Protein AF-A0A6M1MRK2-F1 (afdb_monomer_lite)

pLDDT: mean 77.34, std 10.27, range [51.53, 90.69]

Sequence (111 aa):
MELIGILLGLLVAGAFCGWVTHAAWVRGRKLPAIALPVAIAAAAGWFWHLATIATGSYLAGLGEMLVALALVFGPGAGALLGILTALDRRVGLVLSGLYAASLSAFCLAEL

Foldseek 3Di:
DVVVVLLVLLQVLLQVLLQVLLVCVVVVVNPVLVVQLVVLVVVLVVLVVVLVVVPPPNPVVVVVNVSVNSSSVSSNNSSVLSVVCNVPVVRSVVSSVVVVVVSVVVVVVVD

Structure (mmCIF, N/CA/C/O backbone):
data_AF-A0A6M1MRK2-F1
#
_entry.id   AF-A0A6M1MRK2-F1
#
loop_
_atom_site.group_PDB
_atom_site.id
_atom_site.type_symbol
_atom_site.label_atom_id
_atom_site.label_alt_id
_atom_site.label_comp_id
_atom_site.label_asym_id
_atom_site.label_entity_id
_atom_site.label_seq_id
_atom_site.pdbx_PDB_ins_code
_atom_site.Cartn_x
_atom_site.Cartn_y
_atom_site.Cartn_z
_atom_site.occupancy
_atom_site.B_iso_or_equiv
_atom_site.auth_seq_id
_atom_site.auth_comp_id
_atom_site.auth_asym_id
_atom_site.auth_atom_id
_atom_site.pdbx_PDB_model_num
ATOM 1 N N . MET A 1 1 ? 3.178 -8.864 -21.611 1.00 54.31 1 MET A N 1
ATOM 2 C CA . MET A 1 1 ? 2.838 -9.897 -20.601 1.00 54.31 1 MET A CA 1
ATOM 3 C C . MET A 1 1 ? 3.462 -9.612 -19.234 1.00 54.31 1 MET A C 1
ATOM 5 O O . MET A 1 1 ? 2.776 -9.818 -18.244 1.00 54.31 1 MET A O 1
ATOM 9 N N . GLU A 1 2 ? 4.694 -9.094 -19.143 1.00 63.81 2 GLU A N 1
ATOM 10 C CA . GLU A 1 2 ? 5.342 -8.809 -17.844 1.00 63.81 2 GLU A CA 1
ATOM 11 C C . GLU A 1 2 ? 4.652 -7.701 -17.023 1.00 63.81 2 GLU A C 1
ATOM 13 O O . GLU A 1 2 ? 4.509 -7.835 -15.810 1.00 63.81 2 GLU A O 1
ATOM 18 N N . LEU A 1 3 ? 4.125 -6.660 -17.680 1.00 69.62 3 LEU A N 1
ATOM 19 C CA . LEU A 1 3 ? 3.465 -5.529 -17.011 1.00 69.62 3 LEU A CA 1
ATOM 20 C C . LEU A 1 3 ? 2.214 -5.944 -16.210 1.00 69.62 3 LEU A C 1
ATOM 22 O O . LEU A 1 3 ? 2.020 -5.515 -15.077 1.00 69.62 3 LEU A O 1
ATOM 26 N N . ILE A 1 4 ? 1.395 -6.841 -16.771 1.00 73.12 4 ILE A N 1
ATOM 27 C CA . ILE A 1 4 ? 0.175 -7.360 -16.127 1.00 73.12 4 ILE A CA 1
ATOM 28 C C . ILE A 1 4 ? 0.528 -8.154 -14.861 1.00 73.12 4 ILE A C 1
ATOM 30 O O . ILE A 1 4 ? -0.155 -8.034 -13.845 1.00 73.12 4 ILE A O 1
ATOM 34 N N . GLY A 1 5 ? 1.617 -8.932 -14.899 1.00 72.44 5 GLY A N 1
ATOM 35 C CA . GLY A 1 5 ? 2.120 -9.663 -13.734 1.00 72.44 5 GLY A CA 1
ATOM 36 C C . GLY A 1 5 ? 2.583 -8.729 -12.614 1.00 72.44 5 GLY A C 1
ATOM 37 O O . GLY A 1 5 ? 2.258 -8.961 -11.449 1.00 72.44 5 GLY A O 1
ATOM 38 N N . ILE A 1 6 ? 3.267 -7.636 -12.965 1.00 73.75 6 ILE A N 1
ATOM 39 C CA . ILE A 1 6 ? 3.690 -6.600 -12.011 1.00 73.75 6 ILE A CA 1
ATOM 40 C C . ILE A 1 6 ? 2.466 -5.914 -11.384 1.00 73.75 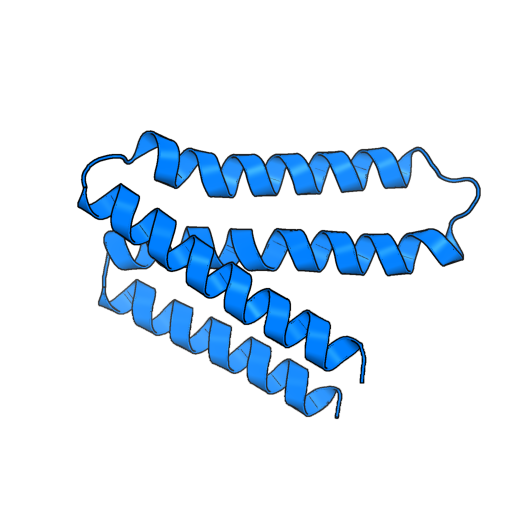6 ILE A C 1
ATOM 42 O O . ILE A 1 6 ? 2.398 -5.782 -10.163 1.00 73.75 6 ILE A O 1
ATOM 46 N N . LEU A 1 7 ? 1.463 -5.543 -12.185 1.00 73.56 7 LEU A N 1
ATOM 47 C CA . LEU A 1 7 ? 0.241 -4.882 -11.706 1.00 73.56 7 LEU A CA 1
ATOM 48 C C . LEU A 1 7 ? -0.614 -5.787 -10.801 1.00 73.56 7 LEU A C 1
ATOM 50 O O . LEU A 1 7 ? -1.109 -5.338 -9.764 1.00 73.56 7 LEU A O 1
ATOM 54 N N . LEU A 1 8 ? -0.735 -7.076 -11.129 1.00 76.94 8 LEU A N 1
ATOM 55 C CA . LEU A 1 8 ? -1.367 -8.066 -10.250 1.00 76.94 8 LEU A CA 1
ATOM 56 C C . LEU A 1 8 ? -0.582 -8.250 -8.947 1.00 76.94 8 LEU A C 1
ATOM 58 O O . LEU A 1 8 ? -1.180 -8.285 -7.871 1.00 76.94 8 LEU A O 1
ATOM 62 N N . GLY A 1 9 ? 0.749 -8.315 -9.027 1.00 76.81 9 GLY A N 1
ATOM 63 C CA . GLY A 1 9 ? 1.618 -8.376 -7.853 1.00 76.81 9 GLY A CA 1
ATOM 64 C C . GLY A 1 9 ? 1.420 -7.177 -6.923 1.00 76.81 9 GLY A C 1
ATOM 65 O O . GLY A 1 9 ? 1.312 -7.353 -5.709 1.00 76.81 9 GLY A O 1
ATOM 66 N N . LEU A 1 10 ? 1.274 -5.974 -7.486 1.00 77.62 10 LEU A N 1
ATOM 67 C CA . LEU A 1 10 ? 0.983 -4.744 -6.743 1.00 77.62 10 LEU A CA 1
ATOM 68 C C . LEU A 1 10 ? -0.368 -4.787 -6.032 1.00 77.62 10 LEU A C 1
ATOM 70 O O . LEU A 1 10 ? -0.448 -4.421 -4.859 1.00 77.62 10 LEU A O 1
ATOM 74 N N . LEU A 1 11 ? -1.412 -5.263 -6.713 1.00 78.62 11 LEU A N 1
ATOM 75 C CA . LEU A 1 11 ? -2.742 -5.427 -6.123 1.00 78.62 11 LEU A CA 1
ATOM 76 C C . LEU A 1 11 ? -2.722 -6.405 -4.951 1.00 78.62 11 LEU A C 1
ATOM 78 O O . LEU A 1 11 ? -3.255 -6.099 -3.884 1.00 78.62 11 LEU A O 1
ATOM 82 N N . VAL A 1 12 ? -2.087 -7.564 -5.133 1.00 83.81 12 VAL A N 1
ATOM 83 C CA . VAL A 1 12 ? -2.009 -8.599 -4.095 1.00 83.81 12 VAL A CA 1
ATOM 84 C C . VAL A 1 12 ? -1.188 -8.109 -2.903 1.00 83.81 12 VAL A C 1
ATOM 86 O O . VAL A 1 12 ? -1.633 -8.236 -1.760 1.00 83.81 12 VAL A O 1
ATOM 89 N N . ALA A 1 13 ? -0.026 -7.500 -3.148 1.00 82.88 13 ALA A N 1
ATOM 90 C CA . ALA A 1 13 ? 0.827 -6.970 -2.090 1.00 82.88 13 ALA A CA 1
ATOM 91 C C . ALA A 1 13 ? 0.150 -5.814 -1.335 1.00 82.88 13 ALA A C 1
ATOM 93 O O . ALA A 1 13 ? 0.164 -5.789 -0.103 1.00 82.88 13 ALA A O 1
ATOM 94 N N . GLY A 1 14 ? -0.510 -4.899 -2.051 1.00 82.50 14 GLY A N 1
ATOM 95 C CA . GLY A 1 14 ? -1.298 -3.818 -1.462 1.00 82.50 14 GLY A CA 1
ATOM 96 C C . GLY A 1 14 ? -2.453 -4.340 -0.604 1.00 82.50 14 GLY A C 1
ATOM 97 O O . GLY A 1 14 ? -2.593 -3.940 0.554 1.00 82.50 14 GLY A O 1
ATOM 98 N N . ALA A 1 15 ? -3.246 -5.283 -1.117 1.00 83.75 15 ALA A N 1
ATOM 99 C CA . ALA A 1 15 ? -4.353 -5.883 -0.371 1.00 83.75 15 ALA A CA 1
ATOM 100 C C . ALA A 1 15 ? -3.870 -6.604 0.899 1.00 83.75 15 ALA A C 1
ATOM 102 O O . ALA A 1 15 ? -4.460 -6.437 1.970 1.00 83.75 15 ALA A O 1
ATOM 103 N N . PHE A 1 16 ? -2.768 -7.354 0.803 1.00 85.94 16 PHE A N 1
ATOM 104 C CA . PHE A 1 16 ? -2.166 -8.029 1.949 1.00 85.94 16 PHE A CA 1
ATOM 105 C C . PHE A 1 16 ? -1.666 -7.030 3.000 1.00 85.94 16 PHE A C 1
ATOM 107 O O . PHE A 1 16 ? -2.012 -7.150 4.176 1.00 85.94 16 PHE A O 1
ATOM 114 N N . CYS A 1 17 ? -0.922 -5.999 2.589 1.00 86.44 17 CYS A N 1
ATOM 115 C CA . CYS A 1 17 ? -0.461 -4.945 3.493 1.00 86.44 17 CYS A CA 1
ATOM 116 C C . CYS A 1 17 ? -1.623 -4.202 4.158 1.00 86.44 17 CYS A C 1
ATOM 118 O O . CYS A 1 17 ? -1.566 -3.959 5.363 1.00 86.44 17 CYS A O 1
ATOM 120 N N . GLY A 1 18 ? -2.689 -3.900 3.415 1.00 86.00 18 GLY A N 1
ATOM 121 C CA . GLY A 1 18 ? -3.892 -3.274 3.961 1.00 86.00 18 GLY A CA 1
ATOM 122 C C . GLY A 1 18 ? -4.623 -4.154 4.968 1.00 86.00 18 GLY A C 1
ATOM 123 O O . GLY A 1 18 ? -5.041 -3.677 6.022 1.00 86.00 18 GLY A O 1
ATOM 124 N N . TRP A 1 19 ? -4.725 -5.458 4.709 1.00 86.56 19 TRP A N 1
ATOM 125 C CA . TRP A 1 19 ? -5.291 -6.398 5.675 1.00 86.56 19 TRP A CA 1
ATOM 126 C C . TRP A 1 19 ? -4.450 -6.476 6.957 1.00 86.56 19 TRP A C 1
ATOM 128 O O . TRP A 1 19 ? -5.001 -6.429 8.060 1.00 86.56 19 TRP A O 1
ATOM 138 N N . VAL A 1 20 ? -3.120 -6.528 6.831 1.00 87.19 20 VAL A N 1
ATOM 139 C CA . VAL A 1 20 ? -2.194 -6.570 7.973 1.00 87.19 20 VAL A CA 1
ATOM 140 C C . VAL A 1 20 ? -2.272 -5.291 8.807 1.00 87.19 20 VAL A C 1
ATOM 142 O O . VAL A 1 20 ? -2.381 -5.383 10.034 1.00 87.19 20 VAL A O 1
ATOM 145 N N . THR A 1 21 ? -2.257 -4.104 8.189 1.00 88.94 21 THR A N 1
ATOM 146 C CA . THR A 1 21 ? -2.363 -2.841 8.938 1.00 88.94 21 THR A CA 1
ATOM 147 C C . THR A 1 21 ? -3.733 -2.670 9.572 1.00 88.94 21 THR A C 1
ATOM 149 O O . THR A 1 21 ? -3.803 -2.262 10.732 1.00 88.94 21 THR A O 1
ATOM 152 N N . HIS A 1 22 ? -4.807 -3.052 8.879 1.00 87.38 22 HIS A N 1
ATOM 153 C CA . HIS A 1 22 ? -6.154 -3.060 9.442 1.00 87.38 22 HIS A CA 1
ATOM 154 C C . HIS A 1 22 ? -6.240 -3.977 10.672 1.00 87.38 22 HIS A C 1
ATOM 156 O O . HIS A 1 22 ? -6.664 -3.549 11.748 1.00 87.38 22 HIS A O 1
ATOM 162 N N . ALA A 1 23 ? -5.771 -5.223 10.553 1.00 87.69 23 ALA A N 1
ATOM 163 C CA . ALA A 1 23 ? -5.772 -6.185 11.651 1.00 87.69 23 ALA A CA 1
ATOM 164 C C . ALA A 1 23 ? -4.901 -5.721 12.831 1.00 87.69 23 ALA A C 1
ATOM 166 O O . ALA A 1 23 ? -5.290 -5.886 13.990 1.00 87.69 23 ALA A O 1
ATOM 167 N N . ALA A 1 24 ? -3.736 -5.125 12.562 1.00 89.12 24 ALA A N 1
ATOM 168 C CA . ALA A 1 24 ? -2.878 -4.547 13.592 1.00 89.12 24 ALA A CA 1
ATOM 169 C C . ALA A 1 24 ? -3.569 -3.378 14.312 1.00 89.12 24 ALA A C 1
ATOM 171 O O . ALA A 1 24 ? -3.534 -3.314 15.544 1.00 89.12 24 ALA A O 1
ATOM 172 N N . TRP A 1 25 ? -4.252 -2.506 13.567 1.00 90.69 25 TRP A N 1
ATOM 173 C CA . TRP A 1 25 ? -4.972 -1.358 14.111 1.00 90.69 25 TRP A CA 1
ATOM 174 C C . TRP A 1 25 ? -6.130 -1.774 15.021 1.00 90.69 25 TRP A C 1
ATOM 176 O O . TRP A 1 25 ? -6.215 -1.309 16.159 1.00 90.69 25 TRP A O 1
ATOM 186 N N . VAL A 1 26 ? -6.980 -2.699 14.559 1.00 89.94 26 VAL A N 1
ATOM 187 C CA . VAL A 1 26 ? -8.133 -3.208 15.326 1.00 89.94 26 VAL A CA 1
ATOM 188 C C . VAL A 1 26 ? -7.685 -3.941 16.597 1.00 89.94 26 VAL A C 1
ATOM 190 O O . VAL A 1 26 ? -8.349 -3.856 17.626 1.00 89.94 26 VAL A O 1
ATOM 193 N N . ARG A 1 27 ? -6.517 -4.597 16.578 1.00 90.44 27 ARG A N 1
ATOM 194 C CA . ARG A 1 27 ? -5.908 -5.242 17.760 1.00 90.44 27 ARG A CA 1
ATOM 195 C C . ARG A 1 27 ? -5.197 -4.263 18.707 1.00 90.44 27 ARG A C 1
ATOM 197 O O . ARG A 1 27 ? -4.483 -4.702 19.605 1.00 90.44 27 ARG A O 1
ATOM 204 N N . GLY A 1 28 ? -5.319 -2.951 18.490 1.00 89.56 28 GLY A N 1
ATOM 205 C CA . GLY A 1 28 ? -4.685 -1.917 19.315 1.00 89.56 28 GLY A CA 1
ATOM 206 C C . GLY A 1 28 ? -3.181 -1.734 19.073 1.00 89.56 28 GLY A C 1
ATOM 207 O O . GLY A 1 28 ? -2.556 -0.878 19.700 1.00 89.56 28 GLY A O 1
ATOM 208 N N . ARG A 1 29 ? -2.581 -2.472 18.131 1.00 90.44 29 ARG A N 1
ATOM 209 C CA . ARG A 1 29 ? -1.163 -2.356 17.758 1.00 90.44 29 ARG A CA 1
ATOM 210 C C . ARG A 1 29 ? -0.974 -1.228 16.736 1.00 90.44 29 ARG A C 1
ATOM 212 O O . ARG A 1 29 ? -0.580 -1.459 15.595 1.00 90.44 29 ARG A O 1
ATOM 219 N N . LYS A 1 30 ? -1.254 0.010 17.151 1.00 86.81 30 LYS A N 1
ATOM 220 C CA . LYS A 1 30 ? -1.194 1.202 16.279 1.00 86.81 30 LYS A CA 1
ATOM 221 C C . LYS A 1 30 ? 0.228 1.530 15.812 1.00 86.81 30 LYS A C 1
ATOM 223 O O . LYS A 1 30 ? 0.424 1.880 14.657 1.00 86.81 30 LYS A O 1
ATOM 228 N N . LEU A 1 31 ? 1.218 1.356 16.692 1.00 86.31 31 LEU A N 1
ATOM 229 C CA . LEU A 1 31 ? 2.637 1.584 16.393 1.00 86.31 31 LEU A CA 1
ATOM 230 C C . LEU A 1 31 ? 3.127 0.795 15.165 1.00 86.31 31 LEU A C 1
ATOM 232 O O . LEU A 1 31 ? 3.568 1.433 14.215 1.00 86.31 31 LEU A O 1
ATOM 236 N N . PRO A 1 32 ? 3.012 -0.548 15.106 1.00 83.75 32 PRO A N 1
ATOM 237 C CA . PRO A 1 32 ? 3.437 -1.295 13.922 1.00 83.75 32 PRO A CA 1
ATOM 238 C C . PRO A 1 32 ? 2.564 -1.017 12.691 1.00 83.75 32 PRO A C 1
ATOM 240 O O . PRO A 1 32 ? 3.073 -1.061 11.576 1.00 83.75 32 PRO A O 1
ATOM 243 N N . ALA A 1 33 ? 1.278 -0.686 12.873 1.00 84.75 33 ALA A N 1
ATOM 244 C CA . ALA A 1 33 ? 0.406 -0.311 11.760 1.00 84.75 33 ALA A CA 1
ATOM 245 C C . ALA A 1 33 ? 0.884 0.976 11.065 1.00 84.75 33 ALA A C 1
ATOM 247 O O . ALA A 1 33 ? 0.860 1.034 9.843 1.00 84.75 33 ALA A O 1
ATOM 248 N N . ILE A 1 34 ? 1.357 1.970 11.828 1.00 85.94 34 ILE A N 1
ATOM 249 C CA . ILE A 1 34 ? 1.920 3.228 11.304 1.00 85.94 34 ILE A CA 1
ATOM 250 C C . ILE A 1 34 ? 3.369 3.042 10.838 1.00 85.94 34 ILE A C 1
ATOM 252 O O . ILE A 1 34 ? 3.771 3.615 9.828 1.00 85.94 34 ILE A O 1
ATOM 256 N N . ALA A 1 35 ? 4.158 2.228 11.541 1.00 83.81 35 ALA A N 1
ATOM 257 C CA . ALA A 1 35 ? 5.557 1.996 11.194 1.00 83.81 35 ALA A CA 1
ATOM 258 C C . ALA A 1 35 ? 5.714 1.353 9.809 1.00 83.81 35 ALA A C 1
ATOM 260 O O . ALA A 1 35 ? 6.673 1.660 9.109 1.00 83.81 35 ALA A O 1
ATOM 261 N N . LEU A 1 36 ? 4.768 0.504 9.391 1.00 83.94 36 LEU A N 1
ATOM 262 C CA . LEU A 1 36 ? 4.820 -0.174 8.096 1.00 83.94 36 LEU A CA 1
ATOM 263 C C . LEU A 1 36 ? 4.816 0.796 6.891 1.00 83.94 36 LEU A C 1
ATOM 265 O O . LEU A 1 36 ? 5.781 0.764 6.130 1.00 83.94 36 LEU A O 1
ATOM 269 N N . PRO A 1 37 ? 3.817 1.683 6.694 1.00 82.19 37 PRO A N 1
ATOM 270 C CA . PRO A 1 37 ? 3.836 2.635 5.582 1.00 82.19 37 PRO A CA 1
ATOM 271 C C . PRO A 1 37 ? 4.999 3.632 5.676 1.00 82.19 37 PRO A C 1
ATOM 273 O O . PRO A 1 37 ? 5.544 4.021 4.646 1.00 82.19 37 PRO A O 1
ATOM 276 N N . VAL A 1 38 ? 5.428 4.006 6.888 1.00 84.44 38 VAL A N 1
ATOM 277 C CA . VAL A 1 38 ? 6.595 4.884 7.083 1.00 84.44 38 VAL A CA 1
ATOM 278 C C . VAL A 1 38 ? 7.887 4.200 6.630 1.00 84.44 38 VAL A C 1
ATOM 280 O O . VAL A 1 38 ? 8.675 4.807 5.910 1.00 84.44 38 VAL A O 1
ATOM 283 N N . ALA A 1 39 ? 8.094 2.932 6.994 1.00 83.44 39 ALA A N 1
ATOM 284 C CA . ALA A 1 39 ? 9.256 2.158 6.566 1.00 83.44 39 ALA A CA 1
ATOM 285 C C . ALA A 1 39 ? 9.276 1.964 5.043 1.00 83.44 39 ALA A C 1
ATOM 287 O O . ALA A 1 39 ? 10.327 2.098 4.422 1.00 83.44 39 ALA A O 1
ATOM 288 N N . ILE A 1 40 ? 8.110 1.715 4.440 1.00 83.62 40 ILE A N 1
ATOM 289 C CA . ILE A 1 40 ? 7.949 1.607 2.985 1.00 83.62 40 ILE A CA 1
ATOM 290 C C . ILE A 1 40 ? 8.319 2.934 2.301 1.00 83.62 40 ILE A C 1
ATOM 292 O O . ILE A 1 40 ? 9.112 2.935 1.362 1.00 83.62 40 ILE A O 1
ATOM 296 N N . ALA A 1 41 ? 7.820 4.072 2.793 1.00 80.00 41 ALA A N 1
ATOM 297 C CA . ALA A 1 41 ? 8.149 5.389 2.242 1.00 80.00 41 ALA A CA 1
ATOM 298 C C . ALA A 1 41 ? 9.640 5.742 2.399 1.00 80.00 41 ALA A C 1
ATOM 300 O O . ALA A 1 41 ? 10.255 6.268 1.471 1.00 80.00 41 ALA A O 1
ATOM 301 N N . ALA A 1 42 ? 10.241 5.414 3.547 1.00 82.00 42 ALA A N 1
ATOM 302 C CA . ALA A 1 42 ? 11.668 5.611 3.786 1.00 82.00 42 ALA A CA 1
ATOM 303 C C . ALA A 1 42 ? 12.527 4.742 2.853 1.00 82.00 42 ALA A C 1
ATOM 305 O O . ALA A 1 42 ? 13.493 5.239 2.276 1.00 82.00 42 ALA A O 1
ATOM 306 N N . ALA A 1 43 ? 12.148 3.476 2.649 1.00 80.19 43 ALA A N 1
ATOM 307 C CA . ALA A 1 43 ? 12.809 2.590 1.696 1.00 80.19 43 ALA A CA 1
ATOM 308 C C . ALA A 1 43 ? 12.694 3.126 0.260 1.00 80.19 43 ALA A C 1
ATOM 310 O O . ALA A 1 43 ? 13.696 3.146 -0.450 1.00 80.19 43 ALA A O 1
ATOM 311 N N . ALA A 1 44 ? 11.520 3.634 -0.140 1.00 76.88 44 ALA A N 1
ATOM 312 C CA . ALA A 1 44 ? 11.319 4.271 -1.445 1.00 76.88 44 ALA A CA 1
ATOM 313 C C . ALA A 1 44 ? 12.267 5.463 -1.647 1.00 76.88 44 ALA A C 1
ATOM 315 O O . ALA A 1 44 ? 12.944 5.559 -2.670 1.00 76.88 44 ALA A O 1
ATOM 316 N N . GLY A 1 45 ? 12.332 6.360 -0.656 1.00 75.00 45 GLY A N 1
ATOM 317 C CA . GLY A 1 45 ? 13.185 7.547 -0.698 1.00 75.00 45 GLY A CA 1
ATOM 318 C C . GLY A 1 45 ? 14.674 7.204 -0.711 1.00 75.00 45 GLY A C 1
ATOM 319 O O . GLY A 1 45 ? 15.439 7.815 -1.454 1.00 75.00 45 GLY A O 1
ATOM 320 N N . TRP A 1 46 ? 15.080 6.189 0.054 1.00 76.88 46 TRP A N 1
ATOM 321 C CA . TRP A 1 46 ? 16.453 5.687 0.052 1.00 76.88 46 TRP A CA 1
ATOM 322 C C . TRP A 1 46 ? 16.835 5.081 -1.302 1.00 76.88 46 TRP A C 1
ATOM 324 O O . TRP A 1 46 ? 17.889 5.411 -1.841 1.00 76.88 46 TRP A O 1
ATOM 334 N N . PHE A 1 47 ? 15.961 4.261 -1.892 1.00 74.31 47 PHE A N 1
ATOM 335 C CA . PHE A 1 47 ? 16.160 3.715 -3.237 1.00 74.31 47 PHE A CA 1
ATOM 336 C C . PHE A 1 47 ? 16.275 4.819 -4.288 1.00 74.31 47 PHE A C 1
ATOM 338 O O . PHE A 1 47 ? 17.195 4.786 -5.104 1.00 74.31 47 PHE A O 1
ATOM 345 N N . TRP A 1 48 ? 15.391 5.819 -4.237 1.00 71.06 48 TRP A N 1
ATOM 346 C CA . TRP A 1 48 ? 15.456 6.980 -5.124 1.00 71.06 48 TRP A CA 1
ATOM 347 C C . TRP A 1 48 ? 16.793 7.717 -4.983 1.00 71.06 48 TRP A C 1
ATOM 349 O O . TRP A 1 48 ? 17.453 8.006 -5.978 1.00 71.06 48 TRP A O 1
ATOM 359 N N . HIS A 1 49 ? 17.234 7.970 -3.750 1.00 75.31 49 HIS A N 1
ATOM 360 C CA . HIS A 1 49 ? 18.503 8.639 -3.479 1.00 75.31 49 HIS A CA 1
ATOM 361 C C . HIS A 1 49 ? 19.709 7.847 -4.006 1.00 75.31 49 HIS A C 1
ATOM 363 O O . HIS A 1 49 ? 20.543 8.403 -4.725 1.00 75.31 49 HIS A O 1
ATOM 369 N N . LEU A 1 50 ? 19.777 6.543 -3.724 1.00 71.25 50 LEU A N 1
ATOM 370 C CA . LEU A 1 50 ? 20.834 5.674 -4.245 1.00 71.25 50 LEU A CA 1
ATOM 371 C C . LEU A 1 50 ? 20.863 5.664 -5.775 1.00 71.25 50 LEU A C 1
ATOM 373 O O . LEU A 1 50 ? 21.937 5.743 -6.372 1.00 71.25 50 LEU A O 1
ATOM 377 N N . ALA A 1 51 ? 19.693 5.627 -6.411 1.00 67.44 51 ALA A N 1
ATOM 378 C CA . ALA A 1 51 ? 19.602 5.651 -7.860 1.00 67.44 51 ALA A CA 1
ATOM 379 C C . ALA A 1 51 ? 20.072 6.988 -8.459 1.00 67.44 51 ALA A C 1
ATOM 381 O O . ALA A 1 51 ? 20.757 6.987 -9.480 1.00 67.44 51 ALA A O 1
ATOM 382 N N . THR A 1 52 ? 19.801 8.122 -7.797 1.00 67.31 52 THR A N 1
ATOM 383 C CA . THR A 1 52 ? 20.319 9.433 -8.238 1.00 67.31 52 THR A CA 1
ATOM 384 C C . THR A 1 52 ? 21.845 9.551 -8.145 1.00 67.31 52 THR A C 1
ATOM 386 O O . THR A 1 52 ? 22.465 10.219 -8.973 1.00 67.31 52 THR A O 1
ATOM 389 N N . ILE A 1 53 ? 22.469 8.879 -7.172 1.00 70.25 53 ILE A N 1
ATOM 390 C CA . ILE A 1 53 ? 23.931 8.872 -6.996 1.00 70.25 53 ILE A CA 1
ATOM 391 C C . ILE A 1 53 ? 24.619 7.960 -8.024 1.00 70.25 53 ILE A C 1
ATOM 393 O O . ILE A 1 53 ? 25.734 8.248 -8.454 1.00 70.25 53 ILE A O 1
ATOM 397 N N . ALA A 1 54 ? 23.967 6.882 -8.465 1.00 64.62 54 ALA A N 1
ATOM 398 C CA . ALA A 1 54 ? 24.515 5.904 -9.411 1.00 64.62 54 ALA A CA 1
ATOM 399 C C . ALA A 1 54 ? 24.537 6.386 -10.886 1.00 64.62 54 ALA A C 1
ATOM 401 O O . ALA A 1 54 ? 24.438 5.585 -11.815 1.00 64.62 54 ALA A O 1
ATOM 402 N N . THR A 1 55 ? 24.695 7.692 -11.125 1.00 54.59 55 THR A N 1
ATOM 403 C CA . THR A 1 55 ? 24.383 8.433 -12.365 1.00 54.59 55 THR A CA 1
ATOM 404 C C . THR A 1 55 ? 25.130 8.051 -13.654 1.00 54.59 55 THR A C 1
ATOM 406 O O . THR A 1 55 ? 24.895 8.647 -14.702 1.00 54.59 55 THR A O 1
ATOM 409 N N . GLY A 1 56 ? 25.989 7.031 -13.627 1.00 55.66 56 GLY A N 1
ATOM 410 C CA . GLY A 1 56 ? 26.818 6.613 -14.762 1.00 55.66 56 GLY A CA 1
ATOM 411 C C . GLY A 1 56 ? 26.173 5.653 -15.778 1.00 55.66 56 GLY A C 1
ATOM 412 O O . GLY A 1 56 ? 26.673 5.572 -16.896 1.00 55.66 56 GLY A O 1
ATOM 413 N N . SER A 1 57 ? 25.085 4.933 -15.454 1.00 53.78 57 SER A N 1
ATOM 414 C CA . SER A 1 57 ? 24.504 3.860 -16.310 1.00 53.78 57 SER A CA 1
ATOM 415 C C . SER A 1 57 ? 23.005 4.039 -16.645 1.00 53.78 57 SER A C 1
ATOM 417 O O . SER A 1 57 ? 22.233 3.086 -16.762 1.00 53.78 57 SER A O 1
ATOM 419 N N . TYR A 1 58 ? 22.577 5.291 -16.797 1.00 52.88 58 TYR A N 1
ATOM 420 C CA . TYR A 1 58 ? 21.226 5.761 -16.468 1.00 52.88 58 TYR A CA 1
ATOM 421 C C . TYR A 1 58 ? 20.013 5.180 -17.224 1.00 52.88 58 TYR A C 1
ATOM 423 O O . TYR A 1 58 ? 18.921 5.177 -16.664 1.00 52.88 58 TYR A O 1
ATOM 431 N N . LEU A 1 59 ? 20.133 4.670 -18.453 1.00 51.53 59 LEU A N 1
ATOM 432 C CA . LEU A 1 59 ? 18.941 4.248 -19.216 1.00 51.53 59 LEU A CA 1
ATOM 433 C C . LEU A 1 59 ? 18.438 2.837 -18.875 1.00 51.53 59 LEU A C 1
ATOM 435 O O . LEU A 1 59 ? 17.235 2.603 -18.928 1.00 51.53 59 LEU A O 1
ATOM 439 N N . ALA A 1 60 ? 19.323 1.919 -18.477 1.00 52.25 60 ALA A N 1
ATOM 440 C CA . ALA A 1 60 ? 18.917 0.572 -18.062 1.00 52.25 60 ALA A CA 1
ATOM 441 C C . ALA A 1 60 ? 18.372 0.560 -16.620 1.00 52.25 60 ALA A C 1
ATOM 443 O O . ALA A 1 60 ? 17.380 -0.104 -16.336 1.00 52.25 60 ALA A O 1
ATOM 444 N N . GLY A 1 61 ? 18.959 1.369 -15.728 1.00 56.62 61 GLY A N 1
ATOM 445 C CA . GLY A 1 61 ? 18.542 1.449 -14.324 1.00 56.62 61 GLY A CA 1
ATOM 446 C C . GLY A 1 61 ? 17.239 2.219 -14.087 1.00 56.62 61 GLY A C 1
ATOM 447 O O . GLY A 1 61 ? 16.535 1.928 -13.127 1.00 56.62 61 GLY A O 1
ATOM 448 N N . LEU A 1 62 ? 16.871 3.169 -14.959 1.00 59.47 62 LEU A N 1
ATOM 449 C CA . LEU A 1 62 ? 15.641 3.965 -14.810 1.00 59.47 62 LEU A CA 1
ATOM 450 C C . LEU A 1 62 ? 14.363 3.115 -14.901 1.00 59.47 62 LEU A C 1
ATOM 452 O O . LEU A 1 62 ? 13.423 3.346 -14.142 1.00 59.47 62 LEU A O 1
ATOM 456 N N . GLY A 1 63 ? 14.333 2.120 -15.792 1.00 60.38 63 GLY A N 1
ATOM 457 C CA . GLY A 1 63 ? 13.198 1.199 -15.915 1.00 60.38 63 GLY A CA 1
ATOM 458 C C . GLY A 1 63 ? 13.031 0.323 -14.672 1.00 60.38 63 GLY A C 1
ATOM 459 O O . GLY A 1 63 ? 11.944 0.250 -14.101 1.00 60.38 63 GLY A O 1
ATOM 460 N N . GLU A 1 64 ? 14.125 -0.267 -14.190 1.00 63.34 64 GLU A N 1
ATOM 461 C CA . GLU A 1 64 ? 14.140 -1.081 -12.967 1.00 63.34 64 GLU A CA 1
ATOM 462 C C . GLU A 1 64 ? 13.789 -0.256 -11.723 1.00 63.34 64 GLU A C 1
ATOM 464 O O . GLU A 1 64 ? 13.076 -0.723 -10.836 1.00 63.34 64 GLU A O 1
ATOM 469 N N . MET A 1 65 ? 14.224 1.001 -11.683 1.00 64.44 65 MET A N 1
ATOM 470 C CA . MET A 1 65 ? 13.936 1.941 -10.607 1.00 64.44 65 MET A CA 1
ATOM 471 C C . MET A 1 65 ? 12.458 2.348 -10.569 1.00 64.44 65 MET A C 1
ATOM 473 O O . MET A 1 65 ? 11.893 2.450 -9.482 1.00 64.44 65 MET A O 1
ATOM 477 N N . LEU A 1 66 ? 11.804 2.534 -11.721 1.00 64.88 66 LEU A N 1
ATOM 478 C CA . LEU A 1 66 ? 10.359 2.783 -11.786 1.00 64.88 66 LEU A CA 1
ATOM 479 C C . LEU A 1 66 ? 9.548 1.555 -11.361 1.00 64.88 66 LEU A C 1
ATOM 481 O O . LEU A 1 66 ? 8.565 1.702 -10.634 1.00 64.88 66 LEU A O 1
ATOM 485 N N . VAL A 1 67 ? 9.982 0.351 -11.743 1.00 66.31 67 VAL A N 1
ATOM 486 C CA . VAL A 1 67 ? 9.364 -0.906 -11.289 1.00 66.31 67 VAL A CA 1
ATOM 487 C C . VAL A 1 67 ? 9.553 -1.090 -9.782 1.00 66.31 67 VAL A C 1
ATOM 489 O O . VAL A 1 67 ? 8.594 -1.417 -9.085 1.00 66.31 67 VAL A O 1
ATOM 492 N N . ALA A 1 68 ? 10.746 -0.816 -9.250 1.00 65.00 68 ALA A N 1
ATOM 493 C CA . ALA A 1 68 ? 11.023 -0.864 -7.817 1.00 65.00 68 ALA A CA 1
ATOM 494 C C . ALA A 1 68 ? 10.202 0.178 -7.044 1.00 65.00 68 ALA A C 1
ATOM 496 O O . ALA A 1 68 ? 9.601 -0.156 -6.026 1.00 65.00 68 ALA A O 1
ATOM 497 N N . LEU A 1 69 ? 10.099 1.416 -7.543 1.00 65.62 69 LEU A N 1
ATOM 498 C CA . LEU A 1 69 ? 9.224 2.428 -6.950 1.00 65.62 69 LEU A CA 1
ATOM 499 C C . LEU A 1 69 ? 7.772 1.955 -6.955 1.00 65.62 69 LEU A C 1
ATOM 501 O O . LEU A 1 69 ? 7.121 2.000 -5.914 1.00 65.62 69 LEU A O 1
ATOM 505 N N . ALA A 1 70 ? 7.268 1.466 -8.089 1.00 67.12 70 ALA A N 1
ATOM 506 C CA . ALA A 1 70 ? 5.906 0.957 -8.189 1.00 67.12 70 ALA A CA 1
ATOM 507 C C . ALA A 1 70 ? 5.662 -0.158 -7.158 1.00 67.12 70 ALA A C 1
ATOM 509 O O . ALA A 1 70 ? 4.702 -0.071 -6.388 1.00 67.12 70 ALA A O 1
ATOM 510 N N . LEU A 1 71 ? 6.576 -1.134 -7.071 1.00 65.31 71 LEU A N 1
ATOM 511 C CA . LEU A 1 71 ? 6.566 -2.241 -6.100 1.00 65.31 71 LEU A CA 1
ATOM 512 C C . LEU A 1 71 ? 6.604 -1.787 -4.642 1.00 65.31 71 LEU A C 1
ATOM 514 O O . LEU A 1 71 ? 6.128 -2.520 -3.780 1.00 65.31 71 LEU A O 1
ATOM 518 N N . VAL A 1 72 ? 7.115 -0.593 -4.357 1.00 69.94 72 VAL A N 1
ATOM 519 C CA . VAL A 1 72 ? 7.125 -0.004 -3.014 1.00 69.94 72 VAL A CA 1
ATOM 520 C C . VAL A 1 72 ? 5.846 0.808 -2.755 1.00 69.94 72 VAL A C 1
ATOM 522 O O . VAL A 1 72 ? 5.267 0.731 -1.669 1.00 69.94 72 VAL A O 1
ATOM 525 N N . PHE A 1 73 ? 5.327 1.522 -3.756 1.00 70.56 73 PHE A N 1
ATOM 526 C CA . PHE A 1 73 ? 4.107 2.323 -3.621 1.00 70.56 73 PHE A CA 1
ATOM 527 C C . PHE A 1 73 ? 2.827 1.484 -3.513 1.00 70.56 73 PHE A C 1
ATOM 529 O O . PHE A 1 73 ? 1.918 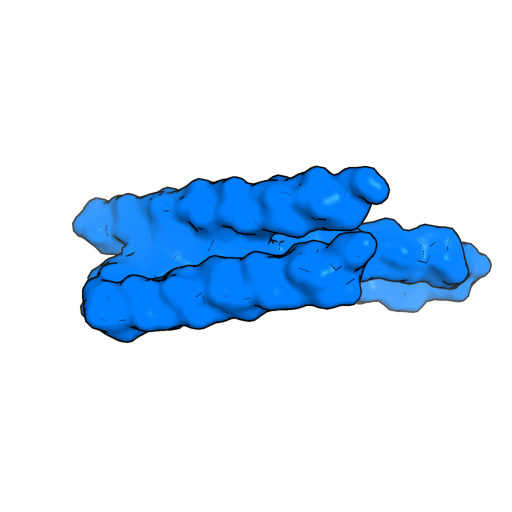1.885 -2.786 1.00 70.56 73 PHE A O 1
ATOM 536 N N . GLY A 1 74 ? 2.747 0.313 -4.156 1.00 76.12 74 GLY A N 1
ATOM 537 C CA . GLY A 1 74 ? 1.592 -0.593 -4.028 1.00 76.12 74 GLY A CA 1
ATOM 538 C C . GLY A 1 74 ? 1.323 -1.046 -2.580 1.00 76.12 74 GLY A C 1
ATOM 539 O O . GLY A 1 74 ? 0.253 -0.763 -2.034 1.00 76.12 74 GLY A O 1
ATOM 540 N N . PRO A 1 75 ? 2.302 -1.679 -1.908 1.00 78.81 75 PRO A N 1
ATOM 541 C CA . PRO A 1 75 ? 2.227 -2.051 -0.494 1.00 78.81 75 PRO A CA 1
ATOM 542 C C . PRO A 1 75 ? 1.956 -0.862 0.432 1.00 78.81 75 PRO A C 1
ATOM 544 O O . PRO A 1 75 ? 1.172 -0.981 1.374 1.00 78.81 75 PRO A O 1
ATOM 547 N N . GLY A 1 76 ? 2.576 0.293 0.159 1.00 81.88 76 GLY A N 1
ATOM 548 C CA . GLY A 1 76 ? 2.396 1.515 0.948 1.00 81.88 76 GLY A CA 1
ATOM 549 C C . GLY A 1 76 ? 0.977 2.079 0.861 1.00 81.88 76 GLY A C 1
ATOM 550 O O . GLY A 1 76 ? 0.368 2.384 1.889 1.00 81.88 76 GLY A O 1
ATOM 551 N N . ALA A 1 77 ? 0.420 2.155 -0.350 1.00 82.19 77 ALA A N 1
ATOM 552 C CA . ALA A 1 77 ? -0.964 2.560 -0.577 1.00 82.19 77 ALA A CA 1
ATOM 553 C C . ALA A 1 77 ? -1.941 1.585 0.095 1.00 82.19 77 ALA A C 1
ATOM 555 O O . ALA A 1 77 ? -2.853 2.008 0.806 1.00 82.19 77 ALA A O 1
ATOM 556 N N . GLY A 1 78 ? -1.698 0.281 -0.045 1.00 84.19 78 GLY A N 1
ATOM 557 C CA . GLY A 1 78 ? -2.461 -0.759 0.638 1.00 84.19 78 GLY A CA 1
ATOM 558 C C . GLY A 1 78 ? -2.454 -0.610 2.160 1.00 84.19 78 GLY A C 1
ATOM 559 O O . GLY A 1 78 ? -3.512 -0.580 2.789 1.00 84.19 78 GLY A O 1
ATOM 560 N N . ALA A 1 79 ? -1.273 -0.431 2.754 1.00 84.56 79 ALA A N 1
ATOM 561 C CA . ALA A 1 79 ? -1.099 -0.221 4.189 1.00 84.56 79 ALA A CA 1
ATOM 562 C C . ALA A 1 79 ? -1.884 1.000 4.706 1.00 84.56 79 ALA A C 1
ATOM 564 O O . ALA A 1 79 ? -2.552 0.903 5.742 1.00 84.56 79 ALA A O 1
ATOM 565 N N . LEU A 1 80 ? -1.851 2.119 3.973 1.00 85.88 80 LEU A N 1
ATOM 566 C CA . LEU A 1 80 ? -2.621 3.327 4.285 1.00 85.88 80 LEU A CA 1
ATOM 567 C C . LEU A 1 80 ? -4.129 3.085 4.200 1.00 85.88 80 LEU A C 1
ATOM 569 O O . LEU A 1 80 ? -4.855 3.457 5.120 1.00 85.88 80 LEU A O 1
ATOM 573 N N . LEU A 1 81 ? -4.602 2.411 3.150 1.00 87.31 81 LEU A N 1
ATOM 574 C CA . LEU A 1 81 ? -6.013 2.047 3.012 1.00 87.31 81 LEU A CA 1
ATOM 575 C C . LEU A 1 81 ? -6.482 1.170 4.178 1.00 87.31 81 LEU A C 1
ATOM 577 O O . LEU A 1 81 ? -7.565 1.397 4.715 1.00 87.31 81 LEU A O 1
ATOM 581 N N . GLY A 1 82 ? -5.653 0.231 4.638 1.00 82.94 82 GLY A N 1
ATOM 582 C CA . GLY A 1 82 ? -5.943 -0.592 5.814 1.00 82.94 82 GLY A CA 1
ATOM 583 C C . GLY A 1 82 ? -6.147 0.220 7.097 1.00 82.94 82 GLY A C 1
ATOM 584 O O . GLY A 1 82 ? -7.103 -0.025 7.841 1.00 82.94 82 GLY A O 1
ATOM 585 N N . ILE A 1 83 ? -5.304 1.236 7.321 1.00 86.44 83 ILE A N 1
ATOM 586 C CA . ILE A 1 83 ? -5.440 2.184 8.440 1.00 86.44 83 ILE A CA 1
ATOM 587 C C . ILE A 1 83 ? -6.717 3.013 8.289 1.00 86.44 83 ILE A C 1
ATOM 589 O O . ILE A 1 83 ? -7.505 3.100 9.229 1.00 86.44 83 ILE A O 1
ATOM 593 N N . LEU A 1 84 ? -6.948 3.594 7.110 1.00 87.44 84 LEU A N 1
ATOM 594 C CA . LEU A 1 84 ? -8.123 4.427 6.842 1.00 87.44 84 LEU A CA 1
ATOM 595 C C . LEU A 1 84 ? -9.420 3.637 7.032 1.00 87.44 84 LEU A C 1
ATOM 597 O O . LEU A 1 84 ? -10.347 4.131 7.662 1.00 87.44 84 LEU A O 1
ATOM 601 N N . THR A 1 85 ? -9.452 2.378 6.595 1.00 88.44 85 THR A N 1
ATOM 602 C CA . THR A 1 85 ? -10.595 1.474 6.806 1.00 88.44 85 THR A CA 1
ATOM 603 C C . THR A 1 85 ? -10.792 1.116 8.277 1.00 88.44 85 THR A C 1
ATOM 605 O O . THR A 1 85 ? -11.917 0.860 8.703 1.00 88.44 85 THR A O 1
ATOM 608 N N . ALA A 1 86 ? -9.717 1.089 9.068 1.00 85.25 86 ALA A N 1
ATOM 609 C CA . ALA A 1 86 ? -9.803 0.871 10.509 1.00 85.25 86 ALA A CA 1
ATOM 610 C C . ALA A 1 86 ? -10.250 2.126 11.287 1.00 85.25 86 ALA A C 1
ATOM 612 O O . ALA A 1 86 ? -10.777 1.991 12.391 1.00 85.25 86 ALA A O 1
ATOM 613 N N . LEU A 1 87 ? -10.043 3.325 10.731 1.00 87.75 87 LEU A N 1
ATOM 614 C CA . LEU A 1 87 ? -10.509 4.601 11.283 1.00 87.75 87 LEU A CA 1
ATOM 615 C C . LEU A 1 87 ? -11.979 4.866 10.941 1.00 87.75 87 LEU A C 1
ATOM 617 O O . LEU A 1 87 ? -12.784 5.126 11.831 1.00 87.75 87 LEU A O 1
ATOM 621 N N . ASP A 1 88 ? -12.320 4.776 9.657 1.00 90.44 88 ASP A N 1
ATOM 622 C CA . ASP A 1 88 ? -13.675 4.923 9.140 1.00 90.44 88 ASP A CA 1
ATOM 623 C C . ASP A 1 88 ? -13.906 3.894 8.030 1.00 90.44 88 ASP A C 1
ATOM 625 O O . ASP A 1 88 ? -13.331 3.949 6.938 1.00 90.44 88 ASP A O 1
ATOM 629 N N . ARG A 1 89 ? -14.798 2.944 8.312 1.00 85.62 89 ARG A N 1
ATOM 630 C CA . ARG A 1 89 ? -15.101 1.841 7.400 1.00 85.62 89 ARG A CA 1
ATOM 631 C C . ARG A 1 89 ? -15.680 2.321 6.067 1.00 85.62 89 ARG A C 1
ATOM 633 O O . ARG A 1 89 ? -15.416 1.689 5.048 1.00 85.62 89 ARG A O 1
ATOM 640 N N . ARG A 1 90 ? -16.472 3.399 6.050 1.00 86.81 90 ARG A N 1
ATOM 641 C CA . ARG A 1 90 ? -17.087 3.919 4.818 1.00 86.81 90 ARG A CA 1
ATOM 642 C C . ARG A 1 90 ? -16.034 4.587 3.948 1.00 86.81 90 ARG A C 1
ATOM 644 O O . ARG A 1 90 ? -15.936 4.261 2.768 1.00 86.81 90 ARG A O 1
ATOM 651 N N . VAL A 1 91 ? -15.223 5.463 4.539 1.00 84.69 91 VAL A N 1
ATOM 652 C CA . VAL A 1 91 ? -14.152 6.169 3.819 1.00 84.69 91 VAL A CA 1
ATOM 653 C C . VAL A 1 91 ? -13.117 5.178 3.291 1.00 84.69 91 VAL A C 1
ATOM 655 O O . VAL A 1 91 ? -12.761 5.238 2.116 1.00 84.69 91 VAL A O 1
ATOM 658 N N . GLY A 1 92 ? -12.692 4.217 4.116 1.00 80.38 92 GLY A N 1
ATOM 659 C CA . GLY A 1 92 ? -11.735 3.193 3.703 1.00 80.38 92 GLY A CA 1
ATOM 660 C C . GLY A 1 92 ? -12.223 2.346 2.531 1.00 80.38 92 GLY A C 1
ATOM 661 O O . GLY A 1 92 ? -11.497 2.196 1.556 1.00 80.38 92 GLY A O 1
ATOM 662 N N . LEU A 1 93 ? -13.475 1.870 2.564 1.00 81.19 93 LEU A N 1
ATOM 663 C CA . LEU A 1 93 ? -14.046 1.085 1.462 1.00 81.19 93 LEU A CA 1
ATOM 664 C C . LEU A 1 93 ? -14.166 1.887 0.161 1.00 81.19 93 LEU A C 1
ATOM 666 O O . LEU A 1 93 ? -13.857 1.352 -0.903 1.00 81.19 93 LEU A O 1
ATOM 670 N N . VAL A 1 94 ? -14.580 3.157 0.234 1.00 88.25 94 VAL A N 1
ATOM 671 C CA . VAL A 1 94 ? -14.653 4.034 -0.947 1.00 88.25 94 VAL A CA 1
ATOM 672 C C . VAL A 1 94 ? -13.263 4.227 -1.553 1.00 88.25 94 VAL A C 1
ATOM 674 O O . VAL A 1 94 ? -13.095 4.062 -2.759 1.00 88.25 94 VAL A O 1
ATOM 677 N N . LEU A 1 95 ? -12.253 4.511 -0.729 1.00 84.00 95 LEU A N 1
ATOM 678 C CA . LEU A 1 95 ? -10.881 4.708 -1.199 1.00 84.00 95 LEU A CA 1
ATOM 679 C C . LEU A 1 95 ? -10.249 3.413 -1.725 1.00 84.00 95 LEU A C 1
ATOM 681 O O . LEU A 1 95 ? -9.554 3.451 -2.737 1.00 84.00 95 LEU A O 1
ATOM 685 N N . SER A 1 96 ? -10.522 2.263 -1.104 1.00 80.75 96 SER A N 1
ATOM 686 C CA . SER A 1 96 ? -10.092 0.956 -1.615 1.00 80.75 96 SER A CA 1
ATOM 687 C C . SER A 1 96 ? -10.755 0.619 -2.949 1.00 80.75 96 SER A C 1
ATOM 689 O O . SER A 1 96 ? -10.087 0.103 -3.843 1.00 80.75 96 SER A O 1
ATOM 691 N N . GLY A 1 97 ? -12.041 0.944 -3.107 1.00 83.69 97 GLY A N 1
ATOM 692 C CA . GLY A 1 97 ? -12.759 0.796 -4.371 1.00 83.69 97 GLY A CA 1
ATOM 693 C C . GLY A 1 97 ? -12.185 1.690 -5.470 1.00 83.69 97 GLY A C 1
ATOM 694 O O . GLY A 1 97 ? -11.916 1.205 -6.566 1.00 83.69 97 GLY A O 1
ATOM 695 N N . LEU A 1 98 ? -11.924 2.966 -5.167 1.00 86.06 98 LEU A N 1
ATOM 696 C CA . LEU A 1 98 ? -11.281 3.901 -6.096 1.00 86.06 98 LEU A CA 1
ATOM 697 C C . LEU A 1 98 ? -9.872 3.445 -6.486 1.00 86.06 98 LEU A C 1
ATOM 699 O O . LEU A 1 98 ? -9.524 3.514 -7.659 1.00 86.06 98 LEU A O 1
ATOM 703 N N . TYR A 1 99 ? -9.091 2.944 -5.528 1.00 82.94 99 TYR A N 1
ATOM 704 C CA . TYR A 1 99 ? -7.758 2.400 -5.776 1.00 82.94 99 TYR A CA 1
ATOM 705 C C . TYR A 1 99 ? -7.802 1.164 -6.683 1.00 82.94 99 TYR A C 1
ATOM 707 O O . TYR A 1 99 ? -7.048 1.082 -7.645 1.00 82.94 99 TYR A O 1
ATOM 715 N N . ALA A 1 100 ? -8.711 0.219 -6.430 1.00 81.56 100 ALA A N 1
ATOM 716 C CA . ALA A 1 100 ? -8.867 -0.956 -7.285 1.00 81.56 100 ALA A CA 1
ATOM 717 C C . ALA A 1 100 ? -9.366 -0.583 -8.693 1.00 81.56 100 ALA A C 1
ATOM 719 O O . ALA A 1 100 ? -8.896 -1.147 -9.684 1.00 81.56 100 ALA A O 1
ATOM 720 N N . ALA A 1 101 ? -10.288 0.379 -8.795 1.00 84.88 101 ALA A N 1
ATOM 721 C CA . ALA A 1 101 ? -10.824 0.8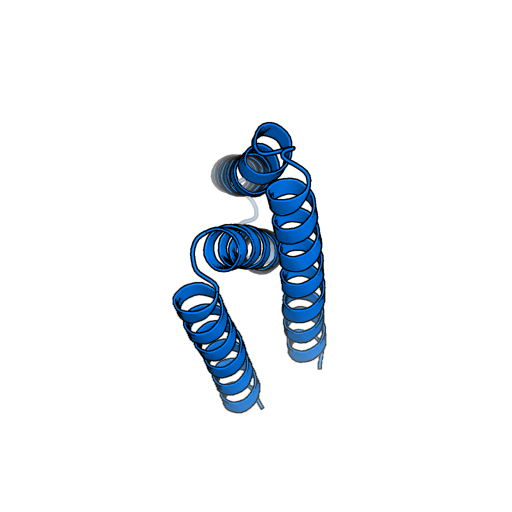56 -10.066 1.00 84.88 101 ALA A CA 1
ATOM 722 C C . ALA A 1 101 ? -9.765 1.586 -10.903 1.00 84.88 101 ALA A C 1
ATOM 724 O O . ALA A 1 101 ? -9.665 1.327 -12.100 1.00 84.88 101 ALA A O 1
ATOM 725 N N . SER A 1 102 ? -8.948 2.448 -10.291 1.00 81.81 102 SER A N 1
ATOM 726 C CA . SER A 1 102 ? -7.873 3.154 -10.996 1.00 81.81 102 SER A CA 1
ATOM 727 C C . SER A 1 102 ? -6.792 2.195 -11.490 1.00 81.81 102 SER A C 1
ATOM 729 O O . SER A 1 102 ? -6.354 2.311 -12.632 1.00 81.81 102 SER A O 1
ATOM 731 N N . LEU A 1 103 ? -6.426 1.197 -10.682 1.00 74.81 103 LEU A N 1
ATOM 732 C CA . LEU A 1 103 ? -5.470 0.162 -11.080 1.00 74.81 103 LEU A CA 1
ATOM 733 C C . LEU A 1 103 ? -6.020 -0.717 -12.210 1.00 74.81 103 LEU A C 1
ATOM 735 O O . LEU A 1 103 ? -5.307 -1.007 -13.163 1.00 74.81 103 LEU A O 1
ATOM 739 N N . SER A 1 104 ? -7.305 -1.078 -12.151 1.00 78.25 104 SER A N 1
ATOM 740 C CA . SER A 1 104 ? -7.970 -1.844 -13.215 1.00 78.25 104 SER A CA 1
ATOM 741 C C . SER A 1 104 ? -8.078 -1.046 -14.517 1.00 78.25 104 SER A C 1
ATOM 743 O O . SER A 1 104 ? -7.833 -1.592 -15.588 1.00 78.25 104 SER A O 1
ATOM 745 N N . ALA A 1 105 ? -8.407 0.247 -14.434 1.00 81.50 105 ALA A N 1
ATOM 746 C CA . ALA A 1 105 ? -8.447 1.140 -15.590 1.00 81.50 105 ALA A CA 1
ATOM 747 C C . ALA A 1 105 ? -7.060 1.306 -16.226 1.00 81.50 105 ALA A C 1
ATOM 749 O O . ALA A 1 105 ? -6.946 1.281 -17.447 1.00 81.50 105 ALA A O 1
ATOM 750 N N . PHE A 1 106 ? -6.009 1.406 -15.407 1.00 77.00 106 PHE A N 1
ATOM 751 C CA . PHE A 1 106 ? -4.628 1.432 -15.884 1.00 77.00 106 PHE A CA 1
ATOM 752 C C . PHE A 1 106 ? -4.243 0.117 -16.582 1.00 77.00 106 PHE A C 1
ATOM 754 O O . PHE A 1 106 ? -3.747 0.151 -17.702 1.00 77.00 106 PHE A O 1
ATOM 761 N N . CYS A 1 107 ? -4.557 -1.042 -15.988 1.00 72.06 107 CYS A N 1
ATOM 762 C CA . CYS A 1 107 ? -4.336 -2.348 -16.624 1.00 72.06 107 CYS A CA 1
ATOM 763 C C . CYS A 1 107 ? -5.042 -2.478 -17.983 1.00 72.06 107 CYS A C 1
ATOM 765 O O . CYS A 1 107 ? -4.491 -3.082 -18.895 1.00 72.06 107 CYS A O 1
ATOM 767 N N . LEU A 1 108 ? -6.267 -1.954 -18.103 1.00 77.12 108 LEU A N 1
ATOM 768 C CA . LEU A 1 108 ? -7.049 -1.996 -19.342 1.00 77.12 108 LEU A CA 1
ATOM 769 C C . LEU A 1 108 ? -6.530 -1.035 -20.417 1.00 77.12 108 LEU A C 1
ATOM 771 O O . LEU A 1 108 ? -6.714 -1.316 -21.593 1.00 77.12 108 LEU A O 1
ATOM 775 N N . ALA A 1 109 ? -5.910 0.082 -20.031 1.00 74.00 109 ALA A N 1
ATOM 776 C CA . ALA A 1 109 ? -5.322 1.039 -20.969 1.00 74.00 109 ALA A CA 1
ATOM 777 C C . ALA A 1 109 ? -3.993 0.551 -21.579 1.00 74.00 109 ALA A C 1
ATOM 779 O O . ALA A 1 109 ? -3.595 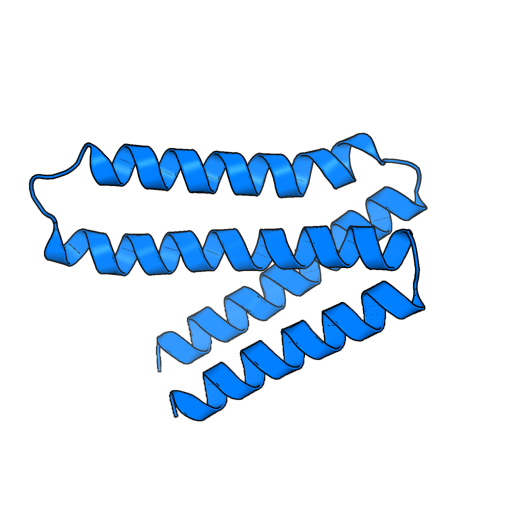1.030 -22.636 1.00 74.00 109 ALA A O 1
ATOM 780 N N . GLU A 1 110 ? -3.321 -0.385 -20.906 1.00 66.12 110 GLU A N 1
ATOM 781 C CA . GLU A 1 110 ? -2.033 -0.978 -21.302 1.00 66.12 110 GLU A CA 1
ATOM 782 C C . GLU A 1 110 ? -2.190 -2.326 -22.055 1.00 66.12 110 GLU A C 1
ATOM 784 O O . GLU A 1 110 ? -1.192 -2.992 -22.345 1.00 66.12 110 GLU A O 1
ATOM 789 N N . LEU A 1 111 ? -3.431 -2.756 -22.334 1.00 60.53 111 LEU A N 1
ATOM 790 C CA . LEU A 1 111 ? -3.798 -3.967 -23.095 1.00 60.53 111 LEU A CA 1
ATOM 791 C C . LEU A 1 111 ? -4.052 -3.649 -24.574 1.00 60.53 111 LEU A C 1
ATOM 793 O O . LEU A 1 111 ? -3.617 -4.474 -25.412 1.00 60.53 111 LEU A O 1
#

Radius of gyration: 15.49 Å; chains: 1; bounding box: 44×19×42 Å

Secon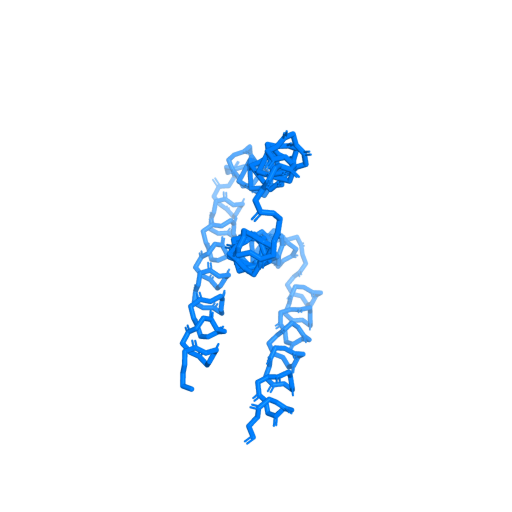dary structure (DS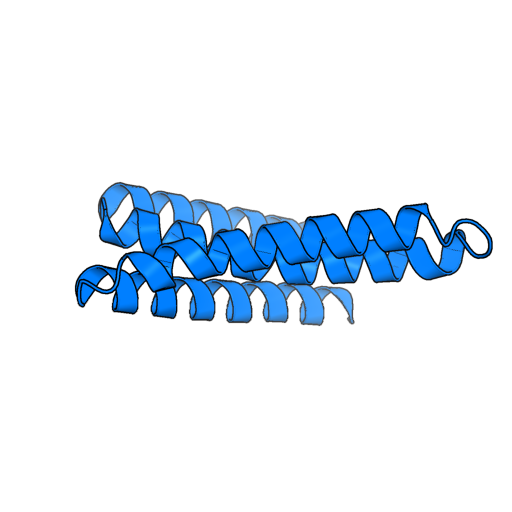SP, 8-state):
-HHHHHHHHHHHHHHHHHHHHHHHHHTT-HHHHHHHHHHHHHHHHHHHHHHHH-TTSHHHHHHHHHHHHHHHHHHHHHHHHHHHHHH-HHHHHHHHHHHHHHHHHHHHHT-